Protein AF-A0A9D4ENJ0-F1 (afdb_monomer)

Organism: Dreissena polymorpha (NCBI:txid45954)

Structure (mmCIF, N/CA/C/O backbone):
data_AF-A0A9D4ENJ0-F1
#
_entry.id   AF-A0A9D4ENJ0-F1
#
loop_
_atom_site.group_PDB
_atom_site.id
_atom_site.type_symbol
_atom_site.label_atom_id
_atom_site.label_alt_id
_atom_site.label_comp_id
_atom_site.label_asym_id
_atom_site.label_entity_id
_atom_site.label_seq_id
_atom_site.pdbx_PDB_ins_code
_atom_site.Cartn_x
_atom_site.Cartn_y
_atom_site.Cartn_z
_atom_site.occupancy
_atom_site.B_iso_or_equiv
_atom_site.auth_seq_id
_atom_site.auth_comp_id
_atom_site.auth_asym_id
_atom_site.auth_atom_id
_atom_site.pdbx_PDB_model_num
ATOM 1 N N . MET A 1 1 ? -17.299 12.527 -8.781 1.00 43.91 1 MET A N 1
ATOM 2 C CA . MET A 1 1 ? -16.778 13.197 -7.568 1.00 43.91 1 MET A CA 1
ATOM 3 C C . MET A 1 1 ? -16.574 12.187 -6.422 1.00 43.91 1 MET A C 1
ATOM 5 O O . MET A 1 1 ? -17.129 12.362 -5.354 1.00 43.91 1 MET A O 1
ATOM 9 N N . TYR A 1 2 ? -15.776 11.127 -6.634 1.00 36.97 2 TYR A N 1
ATOM 10 C CA . TYR A 1 2 ? -15.343 10.169 -5.585 1.00 36.97 2 TYR A CA 1
ATOM 11 C C . TYR A 1 2 ? -13.842 9.815 -5.691 1.00 36.97 2 TYR A C 1
ATOM 13 O O . TYR A 1 2 ? -13.322 9.012 -4.925 1.00 36.97 2 TYR A O 1
ATOM 21 N N . LEU A 1 3 ? -13.123 10.430 -6.637 1.00 47.16 3 LEU A N 1
ATOM 22 C CA . LEU A 1 3 ? -11.768 10.025 -7.032 1.00 47.16 3 LEU A CA 1
ATOM 23 C C . LEU A 1 3 ? -10.646 10.774 -6.292 1.00 47.16 3 LEU A C 1
ATOM 25 O O . LEU A 1 3 ? -9.487 10.392 -6.400 1.00 47.16 3 LEU A O 1
ATOM 29 N N . THR A 1 4 ? -10.953 11.814 -5.511 1.00 43.16 4 THR A N 1
ATOM 30 C CA . THR A 1 4 ? -9.922 12.652 -4.869 1.00 43.16 4 THR A CA 1
ATOM 31 C C . THR A 1 4 ? -9.535 12.209 -3.455 1.00 43.16 4 THR A C 1
ATOM 33 O O . THR A 1 4 ? -8.463 12.588 -2.993 1.00 43.16 4 THR A O 1
ATOM 36 N N . LYS A 1 5 ? -10.324 11.364 -2.768 1.00 46.78 5 LYS A N 1
ATOM 37 C CA . LYS A 1 5 ? -9.983 10.898 -1.404 1.00 46.78 5 LYS A CA 1
ATOM 38 C C . LYS A 1 5 ? -9.048 9.681 -1.356 1.00 46.78 5 LYS A C 1
ATOM 40 O O . LYS A 1 5 ? -8.257 9.580 -0.427 1.00 46.78 5 LYS A O 1
ATOM 45 N N . TYR A 1 6 ? -9.056 8.806 -2.364 1.00 51.75 6 TYR A N 1
ATOM 46 C CA . TYR A 1 6 ? -8.139 7.651 -2.426 1.00 51.75 6 TYR A CA 1
ATOM 47 C C . TYR A 1 6 ? -6.764 7.981 -3.030 1.00 51.75 6 TYR A C 1
ATOM 49 O O . TYR A 1 6 ? -5.835 7.182 -2.923 1.00 51.75 6 TYR A O 1
ATOM 57 N N . CYS A 1 7 ? -6.603 9.172 -3.620 1.00 44.44 7 CYS A N 1
ATOM 58 C CA . CYS A 1 7 ? -5.344 9.620 -4.222 1.00 44.44 7 CYS A CA 1
ATOM 59 C C . CYS A 1 7 ? -4.184 9.712 -3.204 1.00 44.44 7 CYS A C 1
ATOM 61 O O . CYS A 1 7 ? -3.024 9.605 -3.593 1.00 44.44 7 CYS A O 1
ATOM 63 N N . TYR A 1 8 ? -4.479 9.855 -1.905 1.00 51.25 8 TYR A N 1
ATOM 64 C CA . TYR A 1 8 ? -3.476 10.003 -0.840 1.00 51.25 8 TYR A CA 1
ATOM 65 C C . TYR A 1 8 ? -3.035 8.696 -0.155 1.00 51.25 8 TYR A C 1
ATOM 67 O O . TYR A 1 8 ? -2.084 8.714 0.620 1.00 51.25 8 TYR A O 1
ATOM 75 N N . VAL A 1 9 ? -3.693 7.557 -0.394 1.00 54.97 9 VAL A N 1
ATOM 76 C CA . VAL A 1 9 ? -3.638 6.437 0.572 1.00 54.97 9 VAL A CA 1
ATOM 77 C C . VAL A 1 9 ? -2.500 5.430 0.348 1.00 54.97 9 VAL A C 1
ATOM 79 O O . VAL A 1 9 ? -2.230 4.633 1.234 1.00 54.97 9 VAL A O 1
ATOM 82 N N . ASN A 1 10 ? -1.756 5.460 -0.763 1.00 57.72 10 ASN A N 1
ATOM 83 C CA . ASN A 1 10 ? -0.788 4.384 -1.045 1.00 57.72 10 ASN A CA 1
ATOM 84 C C . ASN A 1 10 ? 0.519 4.818 -1.718 1.00 57.72 10 ASN A C 1
ATOM 86 O O . ASN A 1 10 ? 1.072 4.078 -2.533 1.00 57.72 10 ASN A O 1
ATOM 90 N N . CYS A 1 11 ? 1.055 5.996 -1.383 1.00 62.34 11 CYS A N 1
ATOM 91 C CA . CYS A 1 11 ? 2.351 6.425 -1.924 1.00 62.34 11 CYS A CA 1
ATOM 92 C C . CYS A 1 11 ? 3.471 5.410 -1.622 1.00 62.34 11 CYS A C 1
ATOM 94 O O . CYS A 1 11 ? 4.288 5.140 -2.494 1.00 62.34 11 CYS A O 1
ATOM 96 N N . ARG A 1 12 ? 3.446 4.763 -0.446 1.00 75.69 12 ARG A N 1
ATOM 97 C CA . ARG A 1 12 ? 4.414 3.720 -0.067 1.00 75.69 12 ARG A CA 1
ATOM 98 C C . ARG A 1 12 ? 4.275 2.439 -0.887 1.00 75.69 12 ARG A C 1
ATOM 100 O O . ARG A 1 12 ? 5.272 1.963 -1.414 1.00 75.69 12 ARG A O 1
ATOM 107 N N . TYR A 1 13 ? 3.059 1.920 -1.055 1.00 83.25 13 TYR A N 1
ATOM 108 C CA . TYR A 1 13 ? 2.825 0.717 -1.862 1.00 83.25 13 TYR A CA 1
ATOM 109 C C . TYR A 1 13 ? 3.199 0.933 -3.335 1.00 83.25 13 TYR A C 1
ATOM 111 O O . TYR A 1 13 ? 3.897 0.119 -3.937 1.00 83.25 13 TYR A O 1
ATOM 119 N N . ARG A 1 14 ? 2.771 2.065 -3.910 1.00 83.62 14 ARG A N 1
ATOM 120 C CA . ARG A 1 14 ? 3.085 2.414 -5.302 1.00 83.62 14 ARG A CA 1
ATOM 121 C C . ARG A 1 14 ? 4.582 2.593 -5.517 1.00 83.62 14 ARG A C 1
ATOM 123 O O . ARG A 1 14 ? 5.091 2.138 -6.533 1.00 83.62 14 ARG A O 1
ATOM 130 N N . HIS A 1 15 ? 5.269 3.235 -4.576 1.00 86.69 15 HIS A N 1
ATOM 131 C CA . HIS A 1 15 ? 6.713 3.424 -4.641 1.00 86.69 15 HIS A CA 1
ATOM 132 C C . HIS A 1 15 ? 7.454 2.084 -4.594 1.00 86.69 15 HIS A C 1
ATOM 134 O O . HIS A 1 15 ? 8.209 1.797 -5.513 1.00 86.69 15 HIS A O 1
ATOM 140 N N . LEU A 1 16 ? 7.123 1.214 -3.633 1.00 86.94 16 LEU A N 1
ATOM 141 C CA . LEU A 1 16 ? 7.708 -0.125 -3.522 1.00 86.94 16 LEU A CA 1
ATOM 142 C C . LEU A 1 16 ? 7.522 -0.949 -4.807 1.00 86.94 16 LEU A C 1
ATOM 144 O O . LEU A 1 16 ? 8.464 -1.561 -5.301 1.00 86.94 16 LEU A O 1
ATOM 148 N N . ARG A 1 17 ? 6.313 -0.945 -5.387 1.00 88.94 17 ARG A N 1
ATOM 149 C CA . ARG A 1 17 ? 6.051 -1.653 -6.652 1.00 88.94 17 ARG A CA 1
ATOM 150 C C . ARG A 1 17 ? 6.772 -1.027 -7.841 1.00 88.94 17 ARG A C 1
ATOM 152 O O . ARG A 1 17 ? 7.144 -1.753 -8.755 1.00 88.94 17 ARG A O 1
ATOM 159 N N . SER A 1 18 ? 6.965 0.290 -7.848 1.00 88.69 18 SER A N 1
ATOM 160 C CA . SER A 1 18 ? 7.737 0.970 -8.890 1.00 88.69 18 SER A CA 1
ATOM 161 C C . SER A 1 18 ? 9.216 0.595 -8.825 1.00 88.69 18 SER A C 1
ATOM 163 O O . SER A 1 18 ? 9.823 0.375 -9.866 1.00 88.69 18 SER A O 1
ATOM 165 N N . GLU A 1 19 ? 9.784 0.498 -7.624 1.00 90.81 19 GLU A N 1
ATOM 166 C CA . GLU A 1 19 ? 11.174 0.084 -7.419 1.00 90.81 19 GLU A CA 1
ATOM 167 C C . GLU A 1 19 ? 11.387 -1.390 -7.780 1.00 90.81 19 GLU A C 1
ATOM 169 O O . GLU A 1 19 ? 12.312 -1.704 -8.524 1.00 90.81 19 GLU A O 1
ATOM 174 N N . ASP A 1 20 ? 10.487 -2.286 -7.357 1.00 90.50 20 ASP A N 1
ATOM 175 C CA . ASP A 1 20 ? 10.562 -3.713 -7.711 1.00 90.50 20 ASP A CA 1
ATOM 176 C C . ASP A 1 20 ? 10.496 -3.925 -9.234 1.00 90.50 20 ASP A C 1
ATOM 178 O O . ASP A 1 20 ? 11.180 -4.782 -9.793 1.00 90.50 20 ASP A O 1
ATOM 182 N N . ARG A 1 21 ? 9.712 -3.096 -9.936 1.00 90.50 21 ARG A N 1
ATOM 183 C CA . ARG A 1 21 ? 9.643 -3.097 -11.405 1.00 90.50 21 ARG A CA 1
ATOM 184 C C . ARG A 1 21 ? 10.865 -2.469 -12.072 1.00 90.50 21 ARG A C 1
ATOM 186 O O . ARG A 1 21 ? 11.203 -2.897 -13.168 1.00 90.50 21 ARG A O 1
ATOM 193 N N . ALA A 1 22 ? 11.509 -1.489 -11.442 1.00 92.44 22 ALA A N 1
ATOM 194 C CA . ALA A 1 22 ? 12.740 -0.892 -11.952 1.00 92.44 22 ALA A CA 1
ATOM 195 C C . ALA A 1 22 ? 13.923 -1.865 -11.850 1.00 92.44 22 ALA A C 1
ATOM 197 O O . ALA A 1 22 ? 14.714 -1.953 -12.778 1.00 92.44 22 ALA A O 1
ATOM 198 N N . ILE A 1 23 ? 14.013 -2.630 -10.757 1.00 90.81 23 ILE A N 1
ATOM 199 C CA . ILE A 1 23 ? 15.058 -3.650 -10.567 1.00 90.81 23 ILE A CA 1
ATOM 200 C C . ILE A 1 23 ? 14.850 -4.831 -11.523 1.00 90.81 23 ILE A C 1
ATOM 202 O O . ILE A 1 23 ? 15.805 -5.352 -12.090 1.00 90.81 23 ILE A O 1
ATOM 206 N N . ASN A 1 24 ? 13.599 -5.250 -11.720 1.00 88.69 24 ASN A N 1
ATOM 207 C CA . ASN A 1 24 ? 13.249 -6.374 -12.588 1.00 88.69 24 ASN A CA 1
ATOM 208 C C . ASN A 1 24 ? 12.905 -5.949 -14.030 1.00 88.69 24 ASN A C 1
ATOM 210 O O . ASN A 1 24 ? 12.183 -6.674 -14.719 1.00 88.69 24 ASN A O 1
ATOM 214 N N . SER A 1 25 ? 13.394 -4.792 -14.498 1.00 89.81 25 SER A N 1
ATOM 215 C CA . SER A 1 25 ? 13.110 -4.281 -15.850 1.00 89.81 25 SER A CA 1
ATOM 216 C C . SER A 1 25 ? 13.512 -5.273 -16.938 1.00 89.81 25 SER A C 1
ATOM 218 O O . SER A 1 25 ? 12.765 -5.493 -17.890 1.00 89.81 25 SER A O 1
ATOM 220 N N . ASP A 1 26 ? 14.664 -5.916 -16.752 1.00 92.12 26 ASP A N 1
ATOM 221 C CA . ASP A 1 26 ? 15.305 -6.754 -17.767 1.00 92.12 26 ASP A CA 1
ATOM 222 C C . ASP A 1 26 ? 14.722 -8.175 -17.806 1.00 92.12 26 ASP A C 1
ATOM 224 O O . ASP A 1 26 ? 14.910 -8.910 -18.773 1.00 92.12 26 ASP A O 1
ATOM 228 N N . VAL A 1 27 ? 13.986 -8.567 -16.759 1.00 90.44 27 VAL A N 1
ATOM 229 C CA . VAL A 1 27 ? 13.394 -9.907 -16.587 1.00 90.44 27 VAL A CA 1
ATOM 230 C C . VAL A 1 27 ? 11.882 -9.798 -16.374 1.00 90.44 27 VAL A C 1
ATOM 232 O O . VAL A 1 27 ? 11.271 -10.524 -15.585 1.00 90.44 27 VAL A O 1
ATOM 235 N N . TYR A 1 28 ? 11.243 -8.862 -17.073 1.00 83.38 28 TYR A N 1
ATOM 236 C CA . TYR A 1 28 ? 9.791 -8.733 -17.048 1.00 83.38 28 TYR A CA 1
ATOM 237 C C . TYR A 1 28 ? 9.131 -10.045 -17.530 1.00 83.38 28 TYR A C 1
ATOM 239 O O . TYR A 1 28 ? 9.560 -10.590 -18.547 1.00 83.38 28 TYR A O 1
ATOM 247 N N . PRO A 1 29 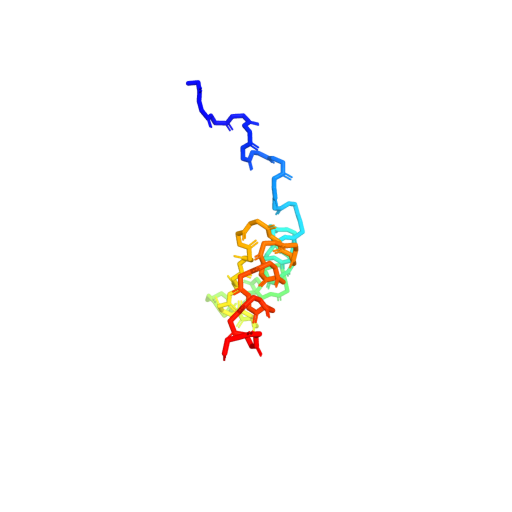? 8.099 -10.591 -16.845 1.00 88.12 29 PRO A N 1
ATOM 248 C CA . PRO A 1 29 ? 7.246 -9.975 -15.821 1.00 88.12 29 PRO A CA 1
ATOM 249 C C . PRO A 1 29 ? 7.607 -10.299 -14.359 1.00 88.12 29 PRO A C 1
ATOM 251 O O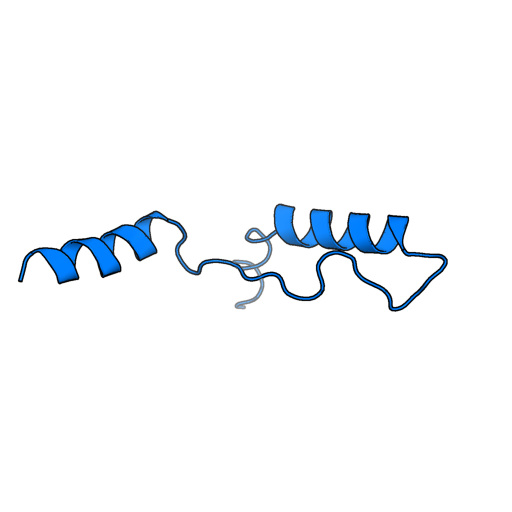 . PRO A 1 29 ? 6.768 -10.056 -13.483 1.00 88.12 29 PRO A O 1
ATOM 254 N N . ARG A 1 30 ? 8.800 -10.843 -14.080 1.00 90.19 30 ARG A N 1
ATOM 255 C CA . ARG A 1 30 ? 9.201 -11.299 -12.738 1.00 90.19 30 ARG A CA 1
ATOM 256 C C . ARG A 1 30 ? 9.037 -10.187 -11.690 1.00 90.19 30 ARG A C 1
ATOM 258 O O . ARG A 1 30 ? 9.320 -9.019 -11.947 1.00 90.19 30 ARG A O 1
ATOM 265 N N . LEU A 1 31 ? 8.536 -10.571 -10.519 1.00 89.44 31 LEU A N 1
ATOM 266 C CA . LEU A 1 31 ? 8.365 -9.723 -9.338 1.00 89.44 31 LEU A CA 1
ATOM 267 C C . LEU A 1 31 ? 8.978 -10.437 -8.141 1.00 89.44 31 LEU A C 1
ATOM 269 O O . LEU A 1 31 ? 8.829 -11.656 -8.021 1.00 89.44 31 LEU A O 1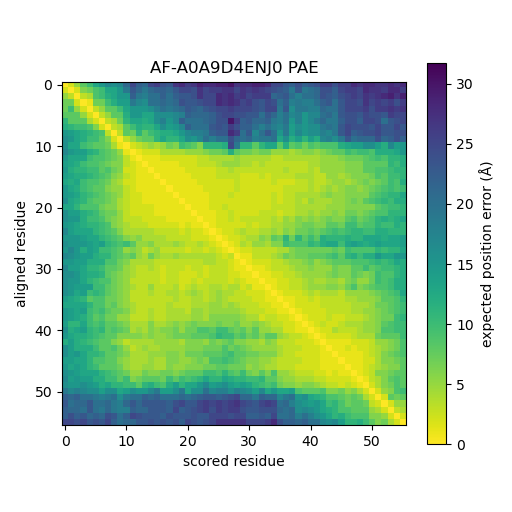
ATOM 273 N N . ASN A 1 32 ? 9.599 -9.686 -7.235 1.00 89.00 32 ASN A N 1
ATOM 274 C CA . ASN A 1 32 ? 10.108 -10.262 -5.991 1.00 89.00 32 ASN A CA 1
ATOM 275 C C . ASN A 1 32 ? 8.975 -10.416 -4.972 1.00 89.00 32 ASN A C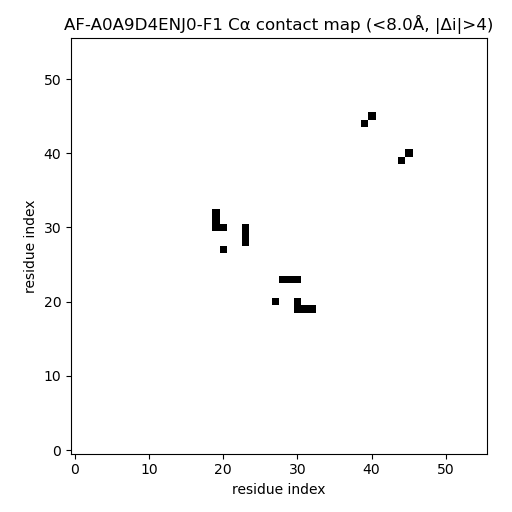 1
ATOM 277 O O . ASN A 1 32 ? 8.947 -11.377 -4.207 1.00 89.00 32 ASN A O 1
ATOM 281 N N . PHE A 1 33 ? 8.006 -9.497 -5.013 1.00 87.31 33 PHE A N 1
ATOM 282 C CA . PHE A 1 33 ? 6.841 -9.487 -4.131 1.00 87.31 33 PHE A CA 1
ATOM 283 C C . PHE A 1 33 ? 5.545 -9.521 -4.954 1.00 87.31 33 PHE A C 1
ATOM 285 O O . PHE A 1 33 ? 4.894 -8.481 -5.127 1.00 87.31 33 PHE A O 1
ATOM 292 N N . PRO A 1 34 ? 5.158 -10.695 -5.493 1.00 87.94 34 PRO A N 1
ATOM 293 C CA . PRO A 1 34 ? 4.008 -10.817 -6.390 1.00 87.94 34 PRO A CA 1
ATOM 294 C C . PRO A 1 34 ? 2.690 -10.420 -5.710 1.00 87.94 34 PRO A C 1
ATOM 296 O O . PRO A 1 34 ? 1.889 -9.684 -6.293 1.00 87.94 34 PRO A O 1
ATOM 299 N N . GLU A 1 35 ? 2.512 -10.791 -4.443 1.00 88.56 35 GLU A N 1
ATOM 300 C CA . GLU A 1 35 ? 1.312 -10.502 -3.657 1.00 88.56 35 GLU A CA 1
ATOM 301 C C . GLU A 1 35 ? 1.634 -9.561 -2.498 1.00 88.56 35 GLU A C 1
ATOM 303 O O . GLU A 1 35 ? 2.497 -9.838 -1.669 1.00 88.56 35 GLU A O 1
ATOM 308 N N . ILE A 1 36 ? 0.958 -8.413 -2.460 1.00 85.62 36 ILE A N 1
ATOM 309 C CA . ILE A 1 36 ? 1.077 -7.430 -1.384 1.00 85.62 36 ILE A CA 1
ATOM 310 C C . ILE A 1 36 ? -0.324 -6.912 -1.093 1.00 85.62 36 ILE A C 1
ATOM 312 O O . ILE A 1 36 ? -1.041 -6.490 -2.001 1.00 85.62 36 ILE A O 1
ATOM 316 N N . TYR A 1 37 ? -0.680 -6.912 0.184 1.00 85.94 37 TYR A N 1
ATOM 317 C CA . TYR A 1 37 ? -1.991 -6.510 0.666 1.00 85.94 37 TYR A CA 1
ATOM 318 C C . TYR A 1 37 ? -1.864 -5.278 1.557 1.00 85.94 37 TYR A C 1
ATOM 320 O O . TYR A 1 37 ? -0.864 -5.099 2.255 1.00 85.94 37 TYR A O 1
ATOM 328 N N . LEU A 1 38 ? -2.888 -4.429 1.535 1.00 83.50 38 LEU A N 1
ATOM 329 C CA . LEU A 1 38 ? -3.008 -3.309 2.456 1.00 83.50 38 LEU A CA 1
ATOM 330 C C . LEU A 1 38 ? -4.120 -3.599 3.452 1.00 83.50 38 LEU A C 1
ATOM 332 O O . LEU A 1 38 ? -5.221 -3.987 3.069 1.00 83.50 38 LEU A O 1
ATOM 336 N N . LEU A 1 39 ? -3.833 -3.352 4.725 1.00 84.75 39 LEU A N 1
ATOM 337 C CA . LEU A 1 39 ? -4.835 -3.419 5.776 1.00 84.75 39 LEU A CA 1
ATOM 338 C C . LEU A 1 39 ? -5.778 -2.219 5.668 1.00 84.75 39 LEU A C 1
ATOM 340 O O . LEU A 1 39 ? -5.376 -1.071 5.885 1.00 84.75 39 LEU A O 1
ATOM 344 N N . GLU A 1 40 ? -7.041 -2.491 5.359 1.00 81.50 40 GLU A N 1
ATOM 345 C CA . GLU A 1 40 ? -8.084 -1.473 5.352 1.00 81.50 40 GLU A CA 1
ATOM 346 C C . GLU A 1 40 ? -8.338 -0.967 6.782 1.00 81.50 40 GLU A C 1
ATOM 348 O O . GLU A 1 40 ? -8.489 -1.743 7.723 1.00 81.50 40 GLU A O 1
ATOM 353 N N . GLY A 1 41 ? -8.312 0.355 6.973 1.00 82.69 41 GLY A N 1
ATOM 354 C CA . GLY A 1 41 ? -8.460 0.974 8.298 1.00 82.69 41 GLY A CA 1
ATOM 355 C C . GLY A 1 41 ? -7.224 0.883 9.212 1.00 82.69 41 GLY A C 1
ATOM 356 O O . GLY A 1 41 ? -7.246 1.429 10.318 1.00 82.69 41 GLY A O 1
ATOM 357 N N . GLY A 1 42 ? -6.131 0.260 8.751 1.00 85.94 42 GLY A N 1
ATOM 358 C CA . GLY A 1 42 ? -4.851 0.175 9.460 1.00 85.94 42 GLY A CA 1
ATOM 359 C C . GLY A 1 42 ? -4.890 -0.633 10.766 1.00 85.94 42 GLY A C 1
ATOM 360 O O . GLY A 1 42 ? -5.867 -1.304 11.094 1.00 85.94 42 GLY A O 1
ATOM 361 N N . TYR A 1 43 ? -3.806 -0.548 11.547 1.00 85.50 43 TYR A N 1
ATOM 362 C CA . TYR A 1 43 ? -3.649 -1.329 12.784 1.00 85.50 43 TYR A CA 1
ATOM 363 C C . TYR A 1 43 ? -4.756 -1.063 13.816 1.00 85.50 43 TYR A C 1
ATOM 365 O O . TYR A 1 43 ? -5.187 -1.977 14.510 1.00 85.50 43 TYR A O 1
ATOM 373 N N . LYS A 1 44 ? -5.272 0.171 13.885 1.00 86.12 44 LYS A N 1
ATOM 374 C CA . LYS A 1 44 ? -6.350 0.542 14.814 1.00 86.12 44 LYS A CA 1
ATOM 375 C C . LYS A 1 44 ? -7.622 -0.279 14.581 1.00 86.12 44 LYS A C 1
ATOM 377 O O . LYS A 1 44 ? -8.220 -0.756 15.541 1.00 86.12 44 LYS A O 1
ATOM 382 N N . ALA A 1 45 ? -8.033 -0.437 13.322 1.00 86.75 45 ALA A N 1
ATOM 383 C CA . ALA A 1 45 ? -9.215 -1.225 12.982 1.00 86.75 45 ALA A CA 1
ATOM 384 C C . ALA A 1 45 ? -9.000 -2.713 13.299 1.00 86.75 45 ALA A C 1
ATOM 386 O O . ALA A 1 45 ? -9.865 -3.341 13.907 1.00 86.75 45 ALA A O 1
ATOM 387 N N . PHE A 1 46 ? -7.818 -3.246 12.970 1.00 86.88 46 PHE A N 1
ATOM 388 C CA . PHE A 1 46 ? -7.449 -4.628 13.280 1.00 86.88 46 PHE A CA 1
ATOM 389 C C . PHE A 1 46 ? -7.475 -4.915 14.788 1.00 86.88 46 PHE A C 1
ATOM 391 O O . PHE A 1 46 ? -8.086 -5.894 15.218 1.00 86.88 46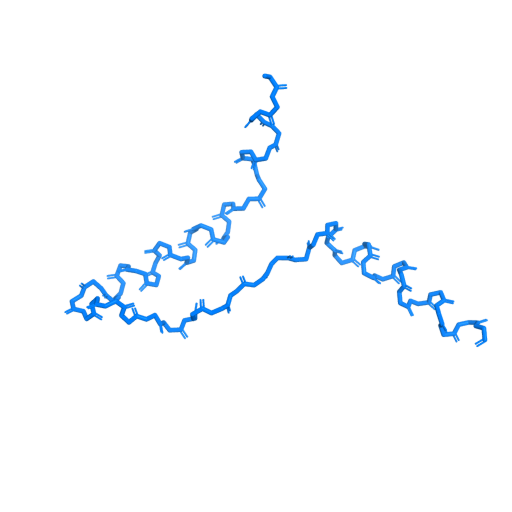 PHE A O 1
ATOM 398 N N . PHE A 1 47 ? -6.863 -4.035 15.585 1.00 87.19 47 PHE A N 1
ATOM 399 C CA . PHE A 1 47 ? -6.794 -4.154 17.040 1.00 87.19 47 PHE A CA 1
ATOM 400 C 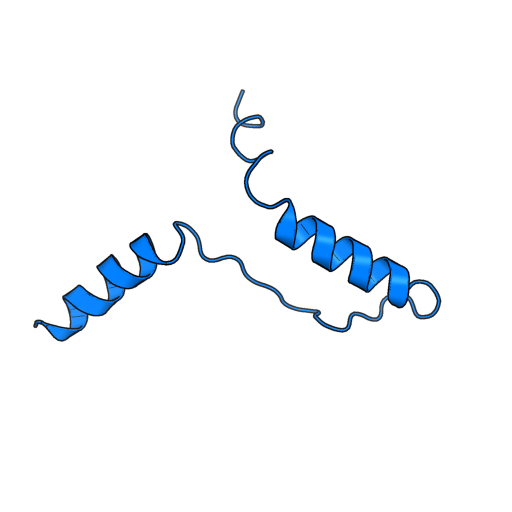C . PHE A 1 47 ? -8.190 -4.158 17.673 1.00 87.19 47 PHE A C 1
ATOM 402 O O . PHE A 1 47 ? -8.508 -5.047 18.457 1.00 87.19 47 PHE A O 1
ATOM 409 N N . ASN A 1 48 ? -9.056 -3.224 17.272 1.00 87.94 48 ASN A N 1
ATOM 410 C CA . ASN A 1 48 ? -10.425 -3.157 17.784 1.00 87.94 48 ASN A CA 1
ATOM 411 C C . ASN A 1 48 ? -11.251 -4.408 17.443 1.00 87.94 48 ASN A C 1
ATOM 413 O O . ASN A 1 48 ? -12.091 -4.809 18.240 1.00 87.94 48 ASN A O 1
ATOM 417 N N . ALA A 1 49 ? -11.023 -5.023 16.280 1.00 85.00 49 ALA A N 1
ATOM 418 C CA . ALA A 1 49 ? -11.762 -6.212 15.861 1.00 85.00 49 ALA A CA 1
ATOM 419 C C . ALA A 1 49 ? -11.304 -7.496 16.579 1.00 85.00 49 ALA A C 1
ATOM 421 O O . ALA A 1 49 ? -12.141 -8.325 16.921 1.00 85.00 49 ALA A O 1
ATOM 422 N N . HIS A 1 50 ? -9.998 -7.663 16.819 1.00 79.06 50 HIS A N 1
ATOM 423 C CA . HIS A 1 50 ? -9.432 -8.930 17.312 1.00 79.06 50 HIS A CA 1
ATOM 424 C C . HIS A 1 50 ? -9.215 -8.978 18.828 1.00 79.06 50 HIS A C 1
ATOM 426 O O . HIS A 1 50 ? -9.175 -10.057 19.415 1.00 79.06 50 HIS A O 1
ATOM 432 N N . VAL A 1 51 ? -9.070 -7.830 19.492 1.00 75.56 51 VAL A N 1
ATOM 433 C CA . VAL A 1 51 ? -8.916 -7.805 20.956 1.00 75.56 51 VAL A CA 1
ATOM 434 C C . VAL A 1 51 ? -10.258 -8.014 21.653 1.00 75.56 51 VAL A C 1
ATOM 436 O O . VAL A 1 51 ? -10.314 -8.681 22.680 1.00 75.56 51 VAL A O 1
ATOM 439 N N . VAL A 1 52 ? -11.353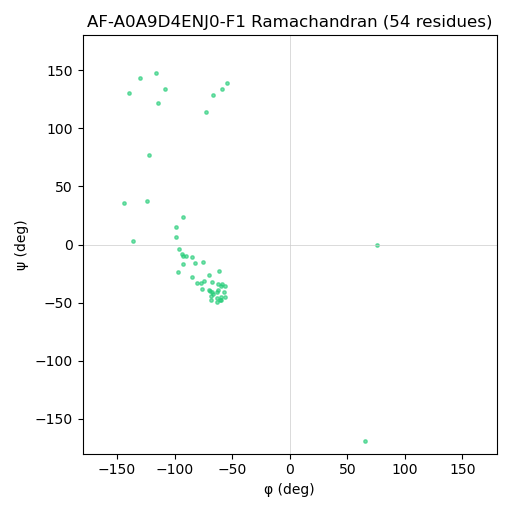 -7.528 21.063 1.00 61.19 52 VAL A N 1
ATOM 440 C CA . VAL A 1 52 ? -12.704 -7.684 21.626 1.00 61.19 52 VAL A CA 1
ATOM 441 C C . VAL A 1 52 ? -13.197 -9.138 21.546 1.00 61.19 52 VAL A C 1
ATOM 443 O O . VAL A 1 52 ? -13.977 -9.564 22.394 1.00 61.19 52 VAL A O 1
ATOM 446 N N . SER A 1 53 ? -12.703 -9.940 20.594 1.00 60.41 53 SER A N 1
ATOM 447 C CA . SER A 1 53 ? -13.053 -11.365 20.477 1.00 60.41 53 SER A CA 1
ATOM 448 C C . SER A 1 53 ? -12.384 -12.278 21.511 1.00 60.41 53 SER A C 1
ATOM 450 O O . SER A 1 53 ? -12.817 -13.412 21.659 1.00 60.41 53 SER A O 1
ATOM 452 N N . LEU A 1 54 ? -11.341 -11.815 22.213 1.00 61.28 54 LEU A N 1
ATOM 453 C CA . LEU A 1 54 ? -10.638 -12.585 23.257 1.00 61.28 54 LEU A CA 1
ATOM 454 C C . LEU A 1 54 ? -11.133 -12.271 24.680 1.00 61.28 54 LEU A C 1
ATOM 456 O O . LEU A 1 54 ? -10.664 -12.872 25.642 1.00 61.28 54 LEU A O 1
ATOM 460 N N . THR A 1 55 ? -12.053 -11.314 24.820 1.00 60.53 55 THR A N 1
ATOM 461 C CA . THR A 1 55 ? -12.678 -10.929 26.097 1.00 60.53 55 THR A CA 1
ATOM 462 C C . THR A 1 55 ? -14.060 -11.554 26.322 1.00 60.53 55 THR A C 1
ATOM 464 O O . THR A 1 55 ? -14.722 -11.192 27.295 1.00 60.53 55 THR A O 1
ATOM 467 N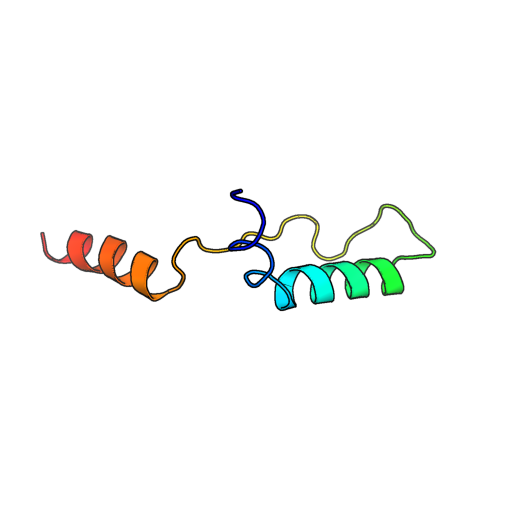 N . LEU A 1 56 ? -14.494 -12.464 25.440 1.00 55.31 56 LEU A N 1
ATOM 468 C CA . LEU A 1 56 ? -15.697 -13.290 25.599 1.00 55.31 56 LEU A CA 1
ATOM 469 C C . LEU A 1 56 ? -15.318 -14.743 25.885 1.00 55.31 56 LEU A C 1
ATOM 471 O O . LEU A 1 56 ? -14.438 -15.263 25.162 1.00 55.31 56 LEU A O 1
#

pLDDT: mean 76.84, std 16.3, range [36.97, 92.44]

Sequence (56 aa):
MYLTKYCYVNCRYRHLRSEDRAINSDVYPRLNFPEIYLLEGGYKAFFNAHVVSLTL

Radius of gyration: 16.77 Å; Cα contacts (8 Å, |Δi|>4): 10; chains: 1; bounding box: 32×26×44 Å

Solvent-accessible surface area (backbone atoms only — not comparable to full-atom values): 3745 Å² total; per-residue (Å²): 144,78,72,75,75,66,73,74,75,46,67,66,62,54,47,53,54,52,50,48,46,60,76,28,56,91,52,68,88,55,62,91,70,81,79,83,85,79,69,78,76,40,68,66,47,50,48,61,62,58,57,60,65,71,76,109

Foldseek 3Di:
DPPPPCVPPPPPVVVVQVVQCVVCVVPPPDGPPPDDDDDDVPPVVVCVVPVVVVVD

InterPro domains:
  IPR036873 Rhodanese-like domain superfamily [G3DSA:3.40.250.10] (3-54)
  IPR036873 Rhodanese-like domain superfamily [SSF52821] (5-50)

Mean predicted aligned error: 9.51 Å

Sec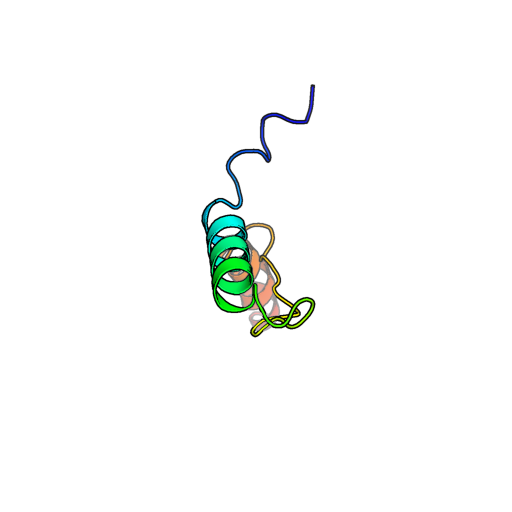ondary structure (DSSP, 8-state):
--SSSGGGS-HHHHHHHHHHHHHTGGGTT--S-S-----TTHHHHHHHHHHGGG--